Protein AF-A0A958ESQ2-F1 (afdb_monomer_lite)

Radius of gyration: 15.39 Å; chains: 1; bounding box: 36×29×38 Å

pLDDT: mean 81.68, std 14.65, range [49.47, 97.25]

Foldseek 3Di:
DVVVVDDDDDLAPDDDPDPDPPVRSVVCVVVVLVVLVVQQPPPAHAQAEQEAPVSVVCLVSNVVRHPDSLSYQYDYHCVPVVVQCPVVCVQRHSCNSVCVVVVDDPD

Sequence (107 aa):
WLNQGILLVNSALTFSGSSDKKIHMEFWKPFHLSMIQALNNRSESPFYILWGNKAQSWKSAIHASIDLREKIISQGHPTFIHQFMDKNNPTESPFSEIITKTRLQWI

Secondary structure (DSSP, 8-state):
-GGGT-----SSSS---SS-HHHHHHHHHHHHHHHHHHHHTSSSPPPEEEEHHHHHTTHHHHHTT-S-GGGEEEE--TT-GGGS--TT-TT--TTHHHHHHH-----

Structure (mmCIF, N/CA/C/O backbone):
data_AF-A0A958ESQ2-F1
#
_entry.id   AF-A0A958ESQ2-F1
#
loop_
_atom_site.group_PDB
_atom_site.id
_atom_site.type_symbol
_atom_site.label_atom_id
_atom_site.label_alt_id
_atom_site.label_comp_id
_atom_site.label_asym_id
_atom_site.label_entity_id
_atom_site.label_seq_id
_atom_site.pdbx_PDB_ins_code
_atom_site.Cartn_x
_atom_site.Cartn_y
_atom_site.Cartn_z
_atom_site.occupancy
_atom_site.B_iso_or_equiv
_atom_site.auth_seq_id
_atom_site.auth_comp_id
_atom_site.auth_asym_id
_atom_site.auth_atom_id
_atom_site.pdbx_PDB_model_num
ATOM 1 N N . TRP A 1 1 ? 4.666 -11.707 12.341 1.00 76.75 1 TRP A N 1
ATOM 2 C CA . TRP A 1 1 ? 4.012 -10.640 11.552 1.00 76.75 1 TRP A CA 1
ATOM 3 C C . TRP A 1 1 ? 3.013 -11.177 10.539 1.00 76.75 1 TRP A C 1
ATOM 5 O O . TRP A 1 1 ? 1.849 -10.826 10.658 1.00 76.75 1 TRP A O 1
ATOM 15 N N . LEU A 1 2 ? 3.399 -12.062 9.609 1.00 79.62 2 LEU A N 1
ATOM 16 C CA . LEU A 1 2 ? 2.439 -12.673 8.667 1.00 79.62 2 LEU A CA 1
ATOM 17 C C . LEU A 1 2 ? 1.244 -13.326 9.391 1.00 79.62 2 LEU A C 1
ATOM 19 O O . LEU A 1 2 ? 0.099 -13.040 9.066 1.00 79.62 2 LEU A O 1
ATOM 23 N N . ASN A 1 3 ? 1.506 -14.077 10.467 1.00 84.75 3 ASN A N 1
ATOM 24 C CA . ASN A 1 3 ? 0.458 -14.679 11.308 1.00 84.75 3 ASN A CA 1
ATOM 25 C C . ASN A 1 3 ? -0.396 -13.659 12.088 1.00 84.75 3 ASN A C 1
ATOM 27 O O . ASN A 1 3 ? -1.436 -14.019 12.617 1.00 84.75 3 ASN A O 1
ATOM 31 N N . GLN A 1 4 ? 0.040 -12.399 12.168 1.00 83.75 4 GLN A N 1
ATOM 32 C CA . GLN A 1 4 ? -0.705 -11.293 12.782 1.00 83.75 4 GLN A CA 1
ATOM 33 C C . GLN A 1 4 ? -1.470 -10.463 11.730 1.00 83.75 4 GLN A C 1
ATOM 35 O O . GLN A 1 4 ? -1.991 -9.399 12.044 1.00 83.75 4 GLN A O 1
ATOM 40 N N . GLY A 1 5 ? -1.508 -10.908 10.467 1.00 88.62 5 GLY A N 1
ATOM 41 C CA . GLY A 1 5 ? -2.176 -10.190 9.376 1.00 88.62 5 GLY A CA 1
ATOM 42 C C . GLY A 1 5 ? -1.335 -9.090 8.720 1.00 88.62 5 GLY A C 1
ATOM 43 O O . GLY A 1 5 ? -1.864 -8.310 7.933 1.00 88.62 5 GLY A O 1
ATOM 44 N N . ILE A 1 6 ? -0.029 -9.024 9.003 1.00 90.88 6 ILE A N 1
ATOM 45 C CA . ILE A 1 6 ? 0.874 -8.048 8.380 1.00 90.88 6 ILE A CA 1
ATOM 46 C C . ILE A 1 6 ? 1.381 -8.605 7.050 1.00 90.88 6 ILE A C 1
ATOM 48 O O . ILE A 1 6 ? 2.141 -9.574 7.029 1.00 90.88 6 ILE A O 1
ATOM 52 N N . LEU A 1 7 ? 1.014 -7.952 5.948 1.00 91.75 7 LEU A N 1
ATOM 53 C CA . LEU A 1 7 ? 1.547 -8.239 4.618 1.00 91.75 7 LEU A CA 1
ATOM 54 C C . LEU A 1 7 ? 2.804 -7.400 4.358 1.00 91.75 7 LEU A C 1
ATOM 56 O O . LEU A 1 7 ? 2.735 -6.177 4.257 1.00 91.75 7 LEU A O 1
ATOM 60 N N . LEU A 1 8 ? 3.949 -8.064 4.202 1.00 90.56 8 LEU A N 1
ATOM 61 C CA . LEU A 1 8 ? 5.184 -7.434 3.740 1.00 90.56 8 LEU A CA 1
ATOM 62 C C . LEU A 1 8 ? 5.296 -7.606 2.228 1.00 90.56 8 LEU A C 1
ATOM 64 O O . LEU A 1 8 ? 5.384 -8.730 1.737 1.00 90.56 8 LEU A O 1
ATOM 68 N N . VAL A 1 9 ? 5.295 -6.498 1.491 1.00 90.38 9 VAL A N 1
ATOM 69 C CA . VAL A 1 9 ? 5.302 -6.524 0.029 1.00 90.38 9 VAL A CA 1
ATOM 70 C C . VAL A 1 9 ? 6.382 -5.604 -0.530 1.00 90.38 9 VAL A C 1
ATOM 72 O O . VAL A 1 9 ? 6.477 -4.429 -0.181 1.00 90.38 9 VAL A O 1
ATOM 75 N N . ASN A 1 10 ? 7.203 -6.150 -1.423 1.00 86.19 10 ASN A N 1
ATOM 76 C CA . ASN A 1 10 ? 8.180 -5.378 -2.183 1.00 86.19 10 ASN A CA 1
ATOM 77 C C . ASN A 1 10 ? 7.513 -4.750 -3.411 1.00 86.19 10 ASN A C 1
ATOM 79 O O . ASN A 1 10 ? 6.587 -5.327 -3.966 1.00 86.19 10 ASN A O 1
ATOM 83 N N . SER A 1 11 ? 8.030 -3.618 -3.905 1.00 82.94 11 SER A N 1
ATOM 84 C CA . SER A 1 11 ? 7.535 -3.006 -5.158 1.00 82.94 11 SER A CA 1
ATOM 85 C C . SER A 1 11 ? 7.854 -3.816 -6.425 1.00 82.94 11 SER A C 1
ATOM 87 O O . SER A 1 11 ? 7.425 -3.447 -7.511 1.00 82.94 11 SER A O 1
ATOM 89 N N . ALA A 1 12 ? 8.696 -4.841 -6.303 1.00 87.25 12 ALA A N 1
ATOM 90 C CA . ALA A 1 12 ? 8.918 -5.866 -7.309 1.00 87.25 12 ALA A CA 1
ATOM 91 C C . ALA A 1 12 ? 9.044 -7.199 -6.567 1.00 87.25 12 ALA A C 1
ATOM 93 O O . ALA A 1 12 ? 9.781 -7.281 -5.581 1.00 87.25 12 ALA A O 1
ATOM 94 N N . LEU A 1 13 ? 8.308 -8.218 -7.005 1.00 88.69 13 LEU A N 1
ATOM 95 C CA . LEU A 1 13 ? 8.219 -9.497 -6.284 1.00 88.69 13 LEU A CA 1
ATOM 96 C C . LEU A 1 13 ? 9.286 -10.509 -6.699 1.00 88.69 13 LEU A C 1
ATOM 98 O O . LEU A 1 13 ? 9.448 -11.549 -6.071 1.00 88.69 13 LEU A O 1
ATOM 102 N N . THR A 1 14 ? 10.036 -10.190 -7.744 1.00 87.19 14 THR A N 1
ATOM 103 C CA . THR A 1 14 ? 11.163 -10.979 -8.234 1.00 87.19 14 THR A CA 1
ATOM 104 C C . THR A 1 14 ? 12.411 -10.110 -8.296 1.00 87.19 14 THR A C 1
ATOM 106 O O . THR A 1 14 ? 12.338 -8.885 -8.178 1.00 87.19 14 THR A O 1
ATOM 109 N N . PHE A 1 15 ? 13.564 -10.732 -8.501 1.00 82.31 15 PHE A N 1
ATOM 110 C CA . PHE A 1 15 ? 14.808 -10.042 -8.815 1.00 82.31 15 PHE A CA 1
ATOM 111 C C . PHE A 1 15 ? 15.115 -10.220 -10.305 1.00 82.31 15 PHE A C 1
ATOM 113 O O . PHE A 1 15 ? 14.966 -11.321 -10.830 1.00 82.31 15 PHE A O 1
ATOM 120 N N . SER A 1 16 ? 15.544 -9.150 -10.974 1.00 75.06 16 SER A N 1
ATOM 121 C CA . SER A 1 16 ? 16.112 -9.230 -12.320 1.00 75.06 16 SER A CA 1
ATOM 122 C C . SER A 1 16 ? 17.611 -8.984 -12.233 1.00 75.06 16 SER A C 1
ATOM 124 O O . SER A 1 16 ? 18.039 -8.000 -11.632 1.00 75.06 16 SER A O 1
ATOM 126 N N . GLY A 1 17 ? 18.404 -9.859 -12.856 1.00 71.00 17 GLY A N 1
ATOM 127 C CA . GLY A 1 17 ? 19.841 -9.642 -13.037 1.00 71.00 17 GLY A CA 1
ATOM 128 C C . GLY A 1 17 ? 20.171 -8.550 -14.063 1.00 71.00 17 GLY A C 1
ATOM 129 O O . GLY A 1 17 ? 21.345 -8.246 -14.260 1.00 71.00 17 GLY A O 1
ATOM 130 N N . SER A 1 18 ? 19.165 -7.967 -14.729 1.00 65.25 18 SER A N 1
ATOM 131 C CA . SER A 1 18 ? 19.357 -6.843 -15.647 1.00 65.25 18 SER A CA 1
ATOM 132 C C . SER A 1 18 ? 19.759 -5.565 -14.902 1.00 65.25 18 SER A C 1
ATOM 134 O O . SER A 1 18 ? 19.352 -5.310 -13.768 1.00 65.25 18 SER A O 1
ATOM 136 N N . SER A 1 19 ? 20.550 -4.721 -15.564 1.00 66.06 19 SER A N 1
ATOM 137 C CA . SER A 1 19 ? 20.983 -3.420 -15.041 1.00 66.06 19 SER A CA 1
ATOM 138 C C . SER A 1 19 ? 19.828 -2.426 -14.861 1.00 66.06 19 SER A C 1
ATOM 140 O O . SER A 1 19 ? 19.932 -1.508 -14.043 1.00 66.06 19 SER A O 1
ATOM 142 N N . ASP A 1 20 ? 18.712 -2.616 -15.572 1.00 74.31 20 ASP A N 1
ATOM 143 C CA . ASP A 1 20 ? 17.566 -1.716 -15.497 1.00 74.31 20 ASP A CA 1
ATOM 144 C C . ASP A 1 20 ? 16.532 -2.155 -14.452 1.00 74.31 20 ASP A C 1
ATOM 146 O O . ASP A 1 20 ? 15.589 -2.911 -14.705 1.00 74.31 20 ASP A O 1
ATOM 150 N N . LYS A 1 21 ? 16.697 -1.610 -13.246 1.00 70.88 21 LYS A N 1
ATOM 151 C CA . LYS A 1 21 ? 15.769 -1.805 -12.128 1.00 70.88 21 LYS A CA 1
ATOM 152 C C . LYS A 1 21 ? 14.379 -1.212 -12.395 1.00 70.88 21 LYS A C 1
ATOM 154 O O . LYS A 1 21 ? 13.437 -1.630 -11.724 1.00 70.88 21 LYS A O 1
ATOM 159 N N . LYS A 1 22 ? 14.219 -0.235 -13.302 1.00 77.38 22 LYS A N 1
ATOM 160 C CA . LYS A 1 22 ? 12.933 0.455 -13.529 1.00 77.38 22 LYS A CA 1
ATOM 161 C C . LYS A 1 22 ? 11.939 -0.421 -14.272 1.00 77.38 22 LYS A C 1
ATOM 163 O O . LYS A 1 22 ? 10.836 -0.608 -13.765 1.00 77.38 22 LYS A O 1
ATOM 168 N N . ILE A 1 23 ? 12.366 -1.023 -15.380 1.00 78.44 23 ILE A N 1
ATOM 169 C CA . ILE A 1 23 ? 11.541 -1.932 -16.195 1.00 78.44 23 ILE A CA 1
ATOM 170 C C . ILE A 1 23 ? 10.950 -3.043 -15.322 1.00 78.44 23 ILE A C 1
ATOM 172 O O . ILE A 1 23 ? 9.765 -3.364 -15.389 1.00 78.44 23 ILE A O 1
ATOM 176 N N . HIS A 1 24 ? 11.772 -3.583 -14.425 1.00 80.12 24 HIS A N 1
ATOM 177 C CA . HIS A 1 24 ? 11.362 -4.656 -13.530 1.00 80.12 24 HIS A CA 1
ATOM 178 C C . HIS A 1 24 ? 10.284 -4.243 -12.516 1.00 80.12 24 HIS A C 1
ATOM 180 O O . HIS A 1 24 ? 9.397 -5.024 -12.185 1.00 80.12 24 HIS A O 1
ATOM 186 N N . MET A 1 25 ? 10.330 -3.006 -12.019 1.00 82.81 25 MET A N 1
ATOM 187 C CA . MET A 1 25 ? 9.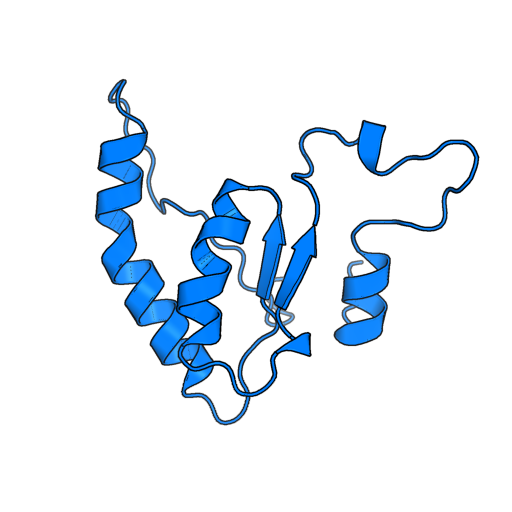293 -2.473 -11.124 1.00 82.81 25 MET A CA 1
ATOM 188 C C . MET A 1 25 ? 8.002 -2.152 -11.876 1.00 82.81 25 MET A C 1
ATOM 190 O O . MET A 1 25 ? 6.912 -2.350 -11.344 1.00 82.81 25 MET A O 1
ATOM 194 N N . GLU A 1 26 ? 8.120 -1.662 -13.109 1.00 87.19 26 GLU A N 1
ATOM 195 C CA . GLU A 1 26 ? 6.969 -1.372 -13.963 1.00 87.19 26 GLU A CA 1
ATOM 196 C C . GLU A 1 26 ? 6.191 -2.640 -14.315 1.00 87.19 26 GLU A C 1
ATOM 198 O O . GLU A 1 26 ? 4.962 -2.613 -14.284 1.00 87.19 26 GLU A O 1
ATOM 203 N N . PHE A 1 27 ? 6.881 -3.764 -14.527 1.00 90.50 27 PHE A N 1
ATOM 204 C CA . PHE A 1 27 ? 6.247 -5.065 -14.750 1.00 90.50 27 PHE A CA 1
ATOM 205 C C . PHE A 1 27 ? 5.278 -5.458 -13.620 1.00 90.50 27 PHE A C 1
ATOM 207 O O . PHE A 1 27 ? 4.168 -5.917 -13.880 1.00 90.50 27 PHE A O 1
ATOM 214 N N . TRP A 1 28 ? 5.657 -5.227 -12.359 1.00 91.88 28 TRP A N 1
ATOM 215 C CA . TRP A 1 28 ? 4.818 -5.548 -11.195 1.00 91.88 28 TRP A CA 1
ATOM 216 C C . TRP A 1 28 ? 3.746 -4.494 -10.896 1.00 91.88 28 TRP A C 1
ATOM 218 O O . TRP A 1 28 ? 2.864 -4.721 -10.061 1.00 91.88 28 TRP A O 1
ATOM 228 N N . LYS A 1 29 ? 3.770 -3.343 -11.577 1.00 93.06 29 LYS A N 1
ATOM 229 C CA . LYS A 1 29 ? 2.859 -2.233 -11.285 1.00 93.06 29 LYS A CA 1
ATOM 230 C C . LYS A 1 29 ? 1.373 -2.610 -11.426 1.00 93.06 29 LYS A C 1
ATOM 232 O O . LYS A 1 29 ? 0.623 -2.303 -10.496 1.00 93.06 29 LYS A O 1
ATOM 237 N N . PRO A 1 30 ? 0.917 -3.296 -12.496 1.00 95.25 30 PRO A N 1
ATOM 238 C CA . PRO A 1 30 ? -0.488 -3.691 -12.632 1.00 95.25 30 PRO A CA 1
ATOM 239 C C . PRO A 1 30 ? -0.952 -4.652 -11.530 1.00 95.25 30 PRO A C 1
ATOM 241 O O . PRO A 1 30 ? -2.077 -4.538 -11.038 1.00 95.25 30 PRO A O 1
ATOM 244 N N . PHE A 1 31 ? -0.067 -5.557 -11.097 1.00 95.81 31 PHE A N 1
ATOM 245 C CA . PHE A 1 31 ? -0.341 -6.461 -9.982 1.00 95.81 31 PHE A CA 1
ATOM 246 C C . PHE A 1 31 ? -0.582 -5.676 -8.689 1.00 95.81 31 PHE A C 1
ATOM 248 O O . PHE A 1 31 ? -1.600 -5.874 -8.030 1.00 95.81 31 PHE A O 1
ATOM 255 N N . HIS A 1 32 ? 0.305 -4.736 -8.350 1.00 95.44 32 HIS A N 1
ATOM 256 C CA . HIS A 1 32 ? 0.151 -3.925 -7.142 1.00 95.44 32 HIS A CA 1
ATOM 257 C C . HIS A 1 32 ? -1.100 -3.042 -7.171 1.00 95.44 32 HIS A C 1
ATOM 259 O O . HIS A 1 32 ? -1.767 -2.927 -6.147 1.00 95.44 32 HIS A O 1
ATOM 265 N N . LEU A 1 33 ? -1.456 -2.462 -8.324 1.00 95.94 33 LEU A N 1
ATOM 266 C CA . LEU A 1 33 ? -2.707 -1.705 -8.468 1.00 95.94 33 LEU A CA 1
ATOM 267 C C . LEU A 1 33 ? -3.930 -2.585 -8.183 1.00 95.94 33 LEU A C 1
ATOM 269 O O . LEU A 1 33 ? -4.794 -2.199 -7.398 1.00 95.94 33 LEU A O 1
ATOM 273 N N . SER A 1 34 ? -3.959 -3.789 -8.756 1.00 96.75 34 SER A N 1
ATOM 274 C CA . SER A 1 34 ? -5.046 -4.752 -8.542 1.00 96.75 34 SER A CA 1
ATOM 275 C C . SER A 1 34 ? -5.110 -5.219 -7.085 1.00 96.75 34 SER A C 1
ATOM 277 O O . SER A 1 34 ? -6.188 -5.309 -6.504 1.00 96.75 34 SER A O 1
ATOM 279 N N . MET A 1 35 ? -3.951 -5.458 -6.464 1.00 96.69 35 MET A N 1
ATOM 280 C CA . MET A 1 35 ? -3.839 -5.819 -5.051 1.00 96.69 35 MET A CA 1
ATOM 281 C C . MET A 1 35 ? -4.370 -4.704 -4.140 1.00 96.69 35 MET A C 1
ATOM 283 O O . MET A 1 35 ? -5.166 -4.989 -3.252 1.00 96.69 35 MET A O 1
ATOM 287 N N . ILE A 1 36 ? -3.976 -3.446 -4.366 1.00 96.94 36 ILE A N 1
ATOM 288 C CA . ILE A 1 36 ? -4.464 -2.287 -3.597 1.00 96.94 36 ILE A CA 1
ATOM 289 C C . ILE A 1 36 ? -5.981 -2.155 -3.743 1.00 96.94 36 ILE A C 1
ATOM 291 O O . ILE A 1 36 ? -6.682 -1.997 -2.746 1.00 96.94 36 ILE A O 1
ATOM 295 N N . GLN A 1 37 ? -6.503 -2.272 -4.966 1.00 96.94 37 GLN A N 1
ATOM 296 C CA . GLN A 1 37 ? -7.941 -2.213 -5.210 1.00 96.94 37 GLN A CA 1
ATOM 297 C C . GLN A 1 37 ? -8.683 -3.332 -4.466 1.00 96.94 37 GLN A C 1
ATOM 299 O O . GLN A 1 37 ? -9.667 -3.062 -3.781 1.00 96.94 37 GLN A O 1
ATOM 304 N N . ALA A 1 38 ? -8.194 -4.571 -4.546 1.00 96.94 38 ALA A N 1
ATOM 305 C CA . ALA A 1 38 ? -8.793 -5.707 -3.852 1.00 96.94 38 ALA A CA 1
ATOM 306 C C . ALA A 1 38 ? -8.746 -5.550 -2.323 1.00 96.94 38 ALA A C 1
ATOM 308 O O . ALA A 1 38 ? -9.719 -5.873 -1.646 1.00 96.94 38 ALA A O 1
ATOM 309 N N . LEU A 1 39 ? -7.640 -5.032 -1.777 1.00 96.94 39 LEU A N 1
ATOM 310 C CA . LEU A 1 39 ? -7.493 -4.765 -0.346 1.00 96.94 39 LEU A CA 1
ATOM 311 C C . LEU A 1 39 ? -8.430 -3.653 0.134 1.00 96.94 39 LEU A C 1
ATOM 313 O O . LEU A 1 39 ? -9.015 -3.785 1.206 1.00 96.94 39 LEU A O 1
ATOM 317 N N . ASN A 1 40 ? -8.597 -2.595 -0.658 1.00 97.12 40 ASN A N 1
ATOM 318 C CA . ASN A 1 40 ? -9.475 -1.479 -0.319 1.00 97.12 40 ASN A CA 1
ATOM 319 C C . ASN A 1 40 ? -10.967 -1.832 -0.439 1.00 97.12 40 ASN A C 1
ATOM 321 O O . ASN A 1 40 ? -11.777 -1.300 0.307 1.00 97.12 40 ASN A O 1
ATOM 325 N N . ASN A 1 41 ? -11.328 -2.765 -1.326 1.00 95.94 41 ASN A N 1
ATOM 326 C CA . ASN A 1 41 ? -12.710 -3.233 -1.505 1.00 95.94 41 ASN A CA 1
ATOM 327 C C . ASN A 1 41 ? -13.203 -4.180 -0.396 1.00 95.94 41 ASN A C 1
ATOM 329 O O . ASN A 1 41 ? -14.339 -4.657 -0.446 1.00 95.94 41 ASN A O 1
ATOM 333 N N . ARG A 1 42 ? -12.356 -4.517 0.579 1.00 95.38 42 ARG A N 1
ATOM 334 C CA . ARG A 1 42 ? -12.765 -5.302 1.750 1.00 95.38 42 ARG A CA 1
ATOM 335 C C . ARG A 1 42 ? -13.733 -4.483 2.609 1.00 95.38 42 ARG A C 1
ATOM 337 O O . ARG A 1 42 ? -13.792 -3.266 2.496 1.00 95.38 42 ARG A O 1
ATOM 344 N N . SER A 1 43 ? -14.445 -5.153 3.519 1.00 93.75 43 SER A N 1
ATOM 345 C CA . SER A 1 43 ? -15.310 -4.479 4.503 1.00 93.75 43 SER A CA 1
ATOM 346 C C . SER A 1 43 ? -14.568 -3.409 5.307 1.00 93.75 43 SER A C 1
ATOM 348 O O . SER A 1 43 ? -15.166 -2.429 5.730 1.00 93.75 43 SER A O 1
ATOM 350 N N . GLU A 1 44 ? -13.265 -3.613 5.505 1.00 94.69 44 GLU A N 1
ATOM 351 C CA . GLU A 1 44 ? -12.354 -2.645 6.086 1.00 94.69 44 GLU A CA 1
ATOM 352 C C . GLU A 1 44 ? -11.028 -2.667 5.310 1.00 94.69 44 GLU A C 1
ATOM 354 O O . GLU A 1 44 ? -10.421 -3.734 5.139 1.00 94.69 44 GLU A O 1
ATOM 359 N N . SER A 1 45 ? -10.573 -1.500 4.842 1.00 96.38 45 SER A N 1
ATOM 360 C CA . SER A 1 45 ? -9.266 -1.390 4.181 1.00 96.38 45 SER A CA 1
ATOM 361 C C . SER A 1 45 ? -8.133 -1.543 5.206 1.00 96.38 45 SER A C 1
ATOM 363 O O . SER A 1 45 ? -8.279 -1.104 6.354 1.00 96.38 45 SER A O 1
ATOM 365 N N . PRO A 1 46 ? -6.978 -2.119 4.829 1.00 95.19 46 PRO A N 1
ATOM 366 C CA . PRO A 1 46 ? -5.850 -2.244 5.743 1.00 95.19 46 PRO A CA 1
ATOM 367 C C . PRO A 1 46 ? -5.160 -0.896 5.990 1.00 95.19 46 PRO A C 1
ATOM 369 O O . PRO A 1 46 ? -5.306 0.061 5.228 1.00 95.19 46 PRO A O 1
ATOM 372 N N . PHE A 1 47 ? -4.327 -0.852 7.028 1.00 94.12 47 PHE A N 1
ATOM 373 C CA . PHE A 1 47 ? -3.326 0.202 7.170 1.00 94.12 47 PHE A CA 1
ATOM 374 C C . PHE A 1 47 ? -2.214 0.017 6.133 1.00 94.12 47 PHE A C 1
ATOM 376 O O . PHE A 1 47 ? -1.675 -1.079 5.973 1.00 94.12 47 PHE A O 1
ATOM 383 N N . TYR A 1 48 ? -1.841 1.103 5.459 1.00 94.31 48 TYR A N 1
ATOM 384 C CA . TYR A 1 48 ? -0.727 1.146 4.518 1.00 94.31 48 TYR A CA 1
ATOM 385 C C . TYR A 1 48 ? 0.444 1.889 5.147 1.00 94.31 48 TYR A C 1
ATOM 387 O O . TYR A 1 48 ? 0.353 3.084 5.423 1.00 94.31 48 TYR A O 1
ATOM 395 N N . ILE A 1 49 ? 1.560 1.187 5.333 1.00 91.50 49 ILE A N 1
ATOM 396 C CA . ILE A 1 49 ? 2.799 1.754 5.869 1.00 91.50 49 ILE A CA 1
ATOM 397 C C . ILE A 1 49 ? 3.762 1.978 4.699 1.00 91.50 49 ILE A C 1
ATOM 399 O O . ILE A 1 49 ? 4.235 1.026 4.077 1.00 91.50 49 ILE A O 1
ATOM 403 N N . LEU A 1 50 ? 4.027 3.241 4.368 1.00 90.69 50 LEU A N 1
ATOM 404 C CA . LEU A 1 50 ? 4.814 3.649 3.205 1.00 90.69 50 LEU A CA 1
ATOM 405 C C . LEU A 1 50 ? 6.193 4.162 3.636 1.00 90.69 50 LEU A C 1
ATOM 407 O O . LEU A 1 50 ? 6.362 5.339 3.960 1.00 90.69 50 LEU A O 1
ATOM 411 N N . TRP A 1 51 ? 7.193 3.280 3.599 1.00 85.75 51 TRP A N 1
ATOM 412 C CA . TRP A 1 51 ? 8.580 3.610 3.935 1.00 85.75 51 TRP A CA 1
ATOM 413 C C . TRP A 1 51 ? 9.371 4.156 2.737 1.00 85.75 51 TRP A C 1
ATOM 415 O O . TRP A 1 51 ? 9.715 3.433 1.799 1.00 85.75 51 TRP A O 1
ATOM 425 N N . GLY A 1 52 ? 9.706 5.445 2.792 1.00 83.44 52 GLY A N 1
ATOM 426 C CA . GLY A 1 52 ? 10.513 6.149 1.796 1.00 83.44 52 GLY A CA 1
ATOM 427 C C . GLY A 1 52 ? 9.768 6.563 0.524 1.00 83.44 52 GLY A C 1
ATOM 428 O O . GLY A 1 52 ? 8.673 6.090 0.223 1.00 83.44 52 GLY A O 1
ATOM 429 N N . ASN A 1 53 ? 10.406 7.426 -0.272 1.00 83.75 53 ASN A N 1
ATOM 430 C CA . ASN A 1 53 ? 9.803 8.066 -1.454 1.00 83.75 53 ASN A CA 1
ATOM 431 C C . ASN A 1 53 ? 9.202 7.070 -2.453 1.00 83.75 53 ASN A C 1
ATOM 433 O O . ASN A 1 53 ? 8.153 7.316 -3.044 1.00 83.75 53 ASN A O 1
ATOM 437 N N . LYS A 1 54 ? 9.850 5.915 -2.627 1.00 85.31 54 LYS A N 1
ATOM 438 C CA . LYS A 1 54 ? 9.383 4.886 -3.555 1.00 85.31 54 LYS A CA 1
ATOM 439 C C . LYS A 1 54 ? 8.049 4.280 -3.108 1.00 85.31 54 LYS A C 1
ATOM 441 O O . LYS A 1 54 ? 7.150 4.144 -3.931 1.00 85.31 54 LYS A O 1
ATOM 446 N N . ALA A 1 55 ? 7.895 3.966 -1.822 1.00 88.62 55 ALA A N 1
ATOM 447 C CA . ALA A 1 55 ? 6.625 3.483 -1.284 1.00 88.62 55 ALA A CA 1
ATOM 448 C C . ALA A 1 55 ? 5.575 4.601 -1.287 1.00 88.62 55 ALA A C 1
ATOM 450 O O . ALA A 1 55 ? 4.442 4.387 -1.705 1.00 88.62 55 ALA A O 1
ATOM 451 N N . GLN A 1 56 ? 5.975 5.820 -0.919 1.00 90.56 56 GLN A N 1
ATOM 452 C CA . GLN A 1 56 ? 5.085 6.981 -0.900 1.00 90.56 56 GLN A CA 1
ATOM 453 C C . GLN A 1 56 ? 4.530 7.342 -2.288 1.00 90.56 56 GLN A C 1
ATOM 455 O O . GLN A 1 56 ? 3.432 7.887 -2.369 1.00 90.56 56 GLN A O 1
ATOM 460 N N . SER A 1 57 ? 5.203 6.965 -3.383 1.00 91.75 57 SER A N 1
ATOM 461 C CA . SER A 1 57 ? 4.666 7.146 -4.742 1.00 91.75 57 SER A CA 1
ATOM 462 C C . SER A 1 57 ? 3.351 6.386 -4.999 1.00 91.75 57 SER A C 1
ATOM 464 O O . SER A 1 57 ? 2.574 6.777 -5.868 1.00 91.75 57 SER A O 1
ATOM 466 N N . TRP A 1 58 ? 3.047 5.353 -4.203 1.00 93.50 58 TRP A N 1
ATOM 467 C CA . TRP A 1 58 ? 1.790 4.595 -4.267 1.00 93.50 58 TRP A CA 1
ATOM 468 C C . TRP A 1 58 ? 0.621 5.261 -3.539 1.00 93.50 58 TRP A C 1
ATOM 470 O O . TRP A 1 58 ? -0.520 4.823 -3.689 1.00 93.50 58 TRP A O 1
ATOM 480 N N . LYS A 1 59 ? 0.872 6.336 -2.782 1.00 94.44 59 LYS A N 1
ATOM 481 C CA . LYS A 1 59 ? -0.137 7.032 -1.975 1.00 94.44 59 LYS A CA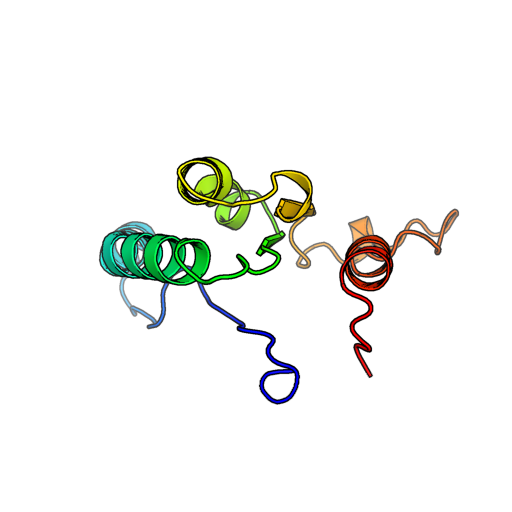 1
ATOM 482 C C . LYS A 1 59 ? -1.361 7.444 -2.797 1.00 94.44 59 LYS A C 1
ATOM 484 O O . LYS A 1 59 ? -2.482 7.232 -2.349 1.00 94.44 59 LYS A O 1
ATOM 489 N N . SER A 1 60 ? -1.169 7.955 -4.014 1.00 94.50 60 SER A N 1
ATOM 490 C CA . SER A 1 60 ? -2.281 8.348 -4.893 1.00 94.50 60 SER A CA 1
ATOM 491 C C . SER A 1 60 ? -3.157 7.165 -5.313 1.00 94.50 60 SER A C 1
ATOM 493 O O . SER A 1 60 ? -4.376 7.295 -5.3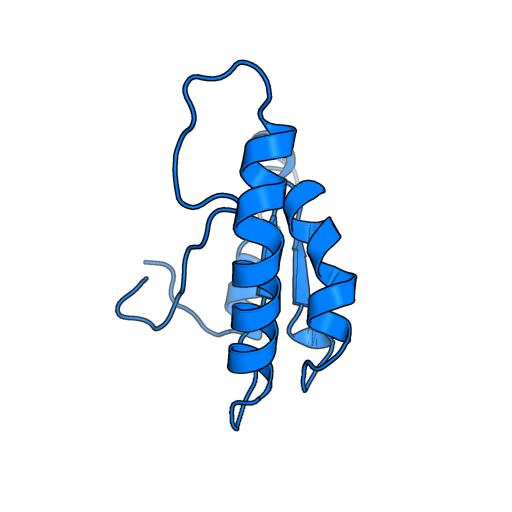45 1.00 94.50 60 SER A O 1
ATOM 495 N N . ALA A 1 61 ? -2.557 6.001 -5.586 1.00 95.38 61 ALA A N 1
ATOM 496 C CA . ALA A 1 61 ? -3.302 4.795 -5.948 1.00 95.38 61 ALA A CA 1
ATOM 497 C C . ALA A 1 61 ? -4.126 4.269 -4.766 1.00 95.38 61 ALA A C 1
ATOM 499 O O . ALA A 1 61 ? -5.286 3.911 -4.931 1.00 95.38 61 ALA A O 1
ATOM 500 N N . ILE A 1 62 ? -3.554 4.287 -3.560 1.00 96.81 62 ILE A N 1
ATOM 501 C CA . ILE A 1 62 ? -4.257 3.887 -2.334 1.00 96.81 62 ILE A CA 1
ATOM 502 C C . ILE A 1 62 ? -5.398 4.868 -2.035 1.00 96.81 62 ILE A C 1
ATOM 504 O O . ILE A 1 62 ? -6.518 4.457 -1.732 1.00 96.81 62 ILE A O 1
ATOM 508 N N . HIS A 1 63 ? -5.146 6.171 -2.189 1.00 96.19 63 HIS A N 1
ATOM 509 C CA . HIS A 1 63 ? -6.158 7.204 -1.997 1.00 96.19 63 HIS A CA 1
ATOM 510 C C . HIS A 1 63 ? -7.341 7.111 -2.969 1.00 96.19 63 HIS A C 1
ATOM 512 O O . HIS A 1 63 ? -8.391 7.691 -2.688 1.00 96.19 63 HIS A O 1
ATOM 518 N N . ALA A 1 64 ? -7.219 6.406 -4.088 1.00 95.00 64 ALA A N 1
ATOM 519 C CA . ALA A 1 64 ? -8.324 6.289 -5.028 1.00 95.00 64 ALA A CA 1
ATOM 520 C C . ALA A 1 64 ? -9.544 5.573 -4.419 1.00 95.00 64 ALA A C 1
ATOM 522 O O . ALA A 1 64 ? -10.668 5.896 -4.790 1.00 95.00 64 ALA A O 1
ATOM 523 N N . SER A 1 65 ? -9.337 4.638 -3.483 1.00 94.44 65 SER A N 1
ATOM 524 C CA . SER A 1 65 ? -10.421 3.777 -2.983 1.00 94.44 65 SER A CA 1
ATOM 525 C C . SER A 1 65 ? -10.372 3.409 -1.498 1.00 94.44 65 SER A C 1
ATOM 527 O O . SER A 1 65 ? -11.248 2.680 -1.050 1.00 94.44 65 SER A O 1
ATOM 529 N N . ILE A 1 66 ? -9.379 3.872 -0.727 1.00 97.25 66 ILE A N 1
ATOM 53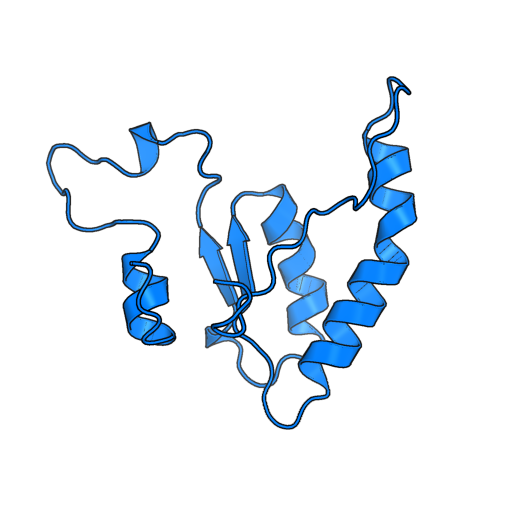0 C CA . ILE A 1 66 ? -9.308 3.560 0.711 1.00 97.25 66 ILE A CA 1
ATOM 531 C C . ILE A 1 66 ? -10.493 4.160 1.481 1.00 97.25 66 ILE A C 1
ATOM 533 O O . ILE A 1 66 ? -10.890 5.298 1.215 1.00 97.25 66 ILE A O 1
ATOM 537 N N . ASP A 1 67 ? -10.997 3.410 2.460 1.00 96.00 67 ASP A N 1
ATOM 538 C CA . ASP A 1 67 ? -12.103 3.810 3.339 1.00 96.00 67 ASP A CA 1
ATOM 539 C C . ASP A 1 67 ? -11.785 5.054 4.191 1.00 96.00 67 ASP A C 1
ATOM 541 O O . ASP A 1 67 ? -12.594 5.976 4.281 1.00 96.00 67 ASP A O 1
ATOM 545 N N . LEU A 1 68 ? -10.591 5.103 4.782 1.00 94.81 68 LEU A N 1
ATOM 546 C CA . LEU A 1 68 ? -10.138 6.123 5.721 1.00 94.81 68 LEU A CA 1
ATOM 547 C C . LEU A 1 68 ? -8.727 6.586 5.358 1.00 94.81 68 LEU A C 1
ATOM 549 O O . LEU A 1 68 ? -7.803 5.796 5.154 1.00 94.81 68 LEU A O 1
ATOM 553 N N . ARG A 1 69 ? -8.541 7.903 5.274 1.00 92.38 69 ARG A N 1
ATOM 554 C CA . ARG A 1 69 ? -7.279 8.525 4.836 1.00 92.38 69 ARG A CA 1
ATOM 555 C C . ARG A 1 69 ? -6.165 8.335 5.864 1.00 92.38 69 ARG A C 1
ATOM 557 O O . ARG A 1 69 ? -4.994 8.239 5.502 1.00 92.38 69 ARG A O 1
ATOM 564 N N . GLU A 1 70 ? -6.545 8.241 7.128 1.00 91.06 70 GLU A N 1
ATOM 565 C CA . GLU A 1 70 ? -5.692 8.163 8.314 1.00 91.06 70 GLU A CA 1
ATOM 566 C C . GLU A 1 70 ? -4.956 6.820 8.411 1.00 91.06 70 GLU A C 1
ATOM 568 O O . GLU A 1 70 ? -3.966 6.706 9.143 1.00 91.06 70 GLU A O 1
ATOM 573 N N . LYS A 1 71 ? -5.425 5.822 7.646 1.00 93.00 71 LYS A N 1
ATOM 574 C CA . LYS A 1 71 ? -4.813 4.499 7.499 1.00 93.00 71 LYS A CA 1
ATOM 575 C C . LYS A 1 71 ? -3.559 4.500 6.625 1.00 93.00 71 LYS A C 1
ATOM 577 O O . LYS A 1 71 ? -2.861 3.490 6.582 1.00 93.00 71 LYS A O 1
ATOM 582 N N . ILE A 1 72 ? -3.246 5.606 5.948 1.00 93.00 72 ILE A N 1
ATOM 583 C CA . ILE A 1 72 ? -1.987 5.767 5.216 1.00 93.00 72 ILE A CA 1
ATOM 584 C C . ILE A 1 72 ? -0.965 6.440 6.131 1.00 93.00 72 ILE A C 1
ATOM 586 O O . ILE A 1 72 ? -1.087 7.620 6.457 1.00 93.00 72 ILE A O 1
ATOM 590 N N . ILE A 1 73 ? 0.064 5.690 6.507 1.00 89.06 73 ILE A N 1
ATOM 591 C CA . ILE A 1 73 ? 1.156 6.142 7.366 1.00 89.06 73 ILE A CA 1
ATOM 592 C C . ILE A 1 73 ? 2.411 6.236 6.498 1.00 89.06 73 ILE A C 1
ATOM 594 O O . ILE A 1 73 ? 2.907 5.227 5.999 1.00 89.06 73 ILE A O 1
ATOM 598 N N . SER A 1 74 ? 2.918 7.449 6.292 1.00 85.12 74 SER A N 1
ATOM 599 C CA . SER A 1 74 ? 4.137 7.694 5.515 1.00 85.12 74 SER A CA 1
ATOM 600 C C . SER A 1 74 ? 5.303 7.966 6.449 1.00 85.12 74 SER A C 1
ATOM 602 O O . SER A 1 74 ? 5.206 8.834 7.305 1.00 85.12 74 SER A O 1
ATOM 604 N N . GLN A 1 75 ? 6.416 7.272 6.241 1.00 75.44 75 GLN A N 1
ATOM 605 C CA . GLN A 1 75 ? 7.634 7.451 7.030 1.00 75.44 75 GLN A CA 1
ATOM 606 C C . GLN A 1 75 ? 8.868 7.474 6.116 1.00 75.44 75 GLN A C 1
ATOM 608 O O . GLN A 1 75 ? 8.804 7.061 4.951 1.00 75.44 75 GLN A O 1
ATOM 613 N N . GLY A 1 76 ? 10.004 7.965 6.622 1.00 68.69 76 GLY A N 1
ATOM 614 C CA . GLY A 1 76 ? 11.296 7.872 5.929 1.00 68.69 76 GLY A CA 1
ATOM 615 C C . GLY A 1 76 ? 11.696 6.414 5.646 1.00 68.69 76 GLY A C 1
ATOM 616 O O . GLY A 1 76 ? 11.171 5.486 6.262 1.00 68.69 76 GLY A O 1
ATOM 617 N N . HIS A 1 77 ? 12.615 6.173 4.702 1.00 63.31 77 HIS A N 1
ATOM 618 C CA . HIS A 1 77 ? 13.081 4.804 4.447 1.00 63.31 77 HIS A CA 1
ATOM 619 C C . HIS A 1 77 ? 14.004 4.331 5.588 1.00 63.31 77 HIS A C 1
ATOM 621 O O . HIS A 1 77 ? 14.951 5.052 5.912 1.00 63.31 77 HIS A O 1
ATOM 627 N N . PRO A 1 78 ? 13.842 3.108 6.129 1.00 63.06 78 PRO A N 1
ATOM 628 C CA . PRO A 1 78 ? 14.644 2.587 7.243 1.00 63.06 78 PRO A CA 1
ATOM 629 C C . PRO A 1 78 ? 16.149 2.411 6.957 1.00 63.06 78 PRO A C 1
ATOM 631 O O . PRO A 1 78 ? 16.888 2.005 7.845 1.00 63.06 78 PRO A O 1
ATOM 634 N N . THR A 1 79 ? 16.650 2.742 5.757 1.00 56.81 79 THR A N 1
ATOM 635 C CA . THR A 1 79 ? 18.098 2.674 5.450 1.00 56.81 79 THR A CA 1
ATOM 636 C C . THR A 1 79 ? 18.895 3.716 6.231 1.00 56.81 79 THR A C 1
ATOM 638 O O . THR A 1 79 ? 20.093 3.551 6.430 1.00 56.81 79 THR A O 1
ATOM 641 N N . PHE A 1 80 ? 18.236 4.772 6.711 1.00 52.88 80 PHE A N 1
ATOM 642 C CA . PHE A 1 80 ? 18.835 5.754 7.602 1.00 52.88 80 PHE A CA 1
ATOM 643 C C . PHE A 1 80 ? 18.355 5.517 9.031 1.00 52.88 80 PHE A C 1
ATOM 645 O O . PHE A 1 80 ? 17.616 6.324 9.577 1.00 52.88 80 PHE A O 1
ATOM 652 N N . ILE A 1 81 ? 18.801 4.430 9.669 1.00 52.88 81 ILE A N 1
ATOM 653 C CA . ILE A 1 81 ? 18.603 4.216 11.120 1.00 52.88 81 ILE A CA 1
ATOM 654 C C . ILE A 1 81 ? 19.020 5.465 11.925 1.00 52.88 81 ILE A C 1
ATOM 656 O O . ILE A 1 81 ? 18.385 5.805 12.917 1.00 52.88 81 ILE A O 1
ATOM 660 N N . HIS A 1 82 ? 20.017 6.218 11.444 1.00 50.78 82 HIS A N 1
ATOM 661 C CA . HIS A 1 82 ? 20.453 7.488 12.033 1.00 50.78 82 HIS A CA 1
ATOM 662 C C . HIS A 1 82 ? 19.414 8.628 11.989 1.00 50.78 82 HIS A C 1
ATOM 664 O O . HIS A 1 82 ? 19.542 9.556 12.775 1.00 50.78 82 HIS A O 1
ATOM 670 N N . GLN A 1 83 ? 18.402 8.582 11.113 1.00 49.50 83 GLN A N 1
ATOM 671 C CA . GLN A 1 83 ? 17.295 9.559 11.085 1.00 49.50 83 GLN A CA 1
ATOM 672 C C . GLN A 1 83 ? 16.168 9.210 12.069 1.00 49.50 83 GLN A C 1
ATOM 674 O O . GLN A 1 83 ? 15.366 10.074 12.396 1.00 49.50 83 GLN A O 1
ATOM 679 N N . PHE A 1 84 ? 16.117 7.964 12.549 1.00 52.56 84 PHE A N 1
ATOM 680 C CA . PHE A 1 84 ? 15.110 7.474 13.503 1.00 52.56 84 PHE A CA 1
ATOM 681 C C . PHE A 1 84 ? 15.628 7.411 14.943 1.00 52.56 84 PHE A C 1
ATOM 683 O O . PHE A 1 84 ? 14.934 6.942 15.838 1.00 52.56 84 PHE A O 1
ATOM 690 N N . MET A 1 85 ? 16.868 7.850 15.158 1.00 51.53 85 MET A N 1
ATOM 691 C CA . MET A 1 85 ? 17.493 7.958 16.468 1.00 51.53 85 MET A CA 1
ATOM 692 C C . MET A 1 85 ? 17.957 9.397 16.663 1.00 51.53 85 MET A C 1
ATOM 694 O O . MET A 1 85 ? 19.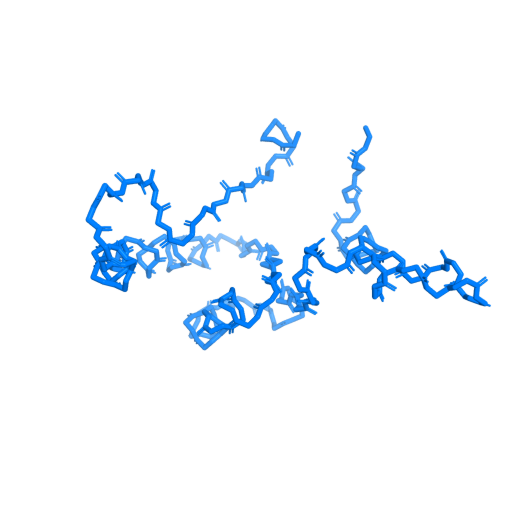150 9.690 16.560 1.00 51.53 85 MET A O 1
ATOM 698 N N . ASP A 1 86 ? 17.021 10.310 16.934 1.00 52.25 86 ASP A N 1
ATOM 699 C CA . ASP A 1 86 ? 17.407 11.550 17.599 1.00 52.25 86 ASP A CA 1
ATOM 700 C C . ASP A 1 86 ? 17.941 11.166 18.984 1.00 52.25 86 ASP A C 1
ATOM 702 O O . ASP A 1 86 ? 17.201 10.702 19.853 1.00 52.25 86 ASP A O 1
ATOM 706 N N . LYS A 1 87 ? 19.253 11.330 19.188 1.00 50.66 87 LYS A N 1
ATOM 707 C CA . LYS A 1 87 ? 19.898 11.059 20.481 1.00 50.66 87 LYS A CA 1
ATOM 708 C C . LYS A 1 87 ? 19.300 11.902 21.611 1.00 50.66 87 LYS A C 1
ATOM 710 O O . LYS A 1 87 ? 19.414 11.502 22.766 1.00 50.66 87 LYS A O 1
ATOM 715 N N . ASN A 1 88 ? 18.675 13.033 21.282 1.00 54.66 88 ASN A N 1
ATOM 716 C CA . ASN A 1 88 ? 18.046 13.944 22.232 1.00 54.66 88 ASN A CA 1
ATOM 717 C C . ASN A 1 88 ? 16.539 13.690 22.396 1.00 54.66 88 ASN A C 1
ATOM 719 O O . ASN A 1 88 ? 15.945 14.228 23.328 1.00 54.66 88 ASN A O 1
ATOM 723 N N . ASN A 1 89 ? 15.923 12.870 21.536 1.00 52.97 89 ASN A N 1
ATOM 724 C CA . ASN A 1 89 ? 14.513 12.509 21.639 1.00 52.97 89 ASN A CA 1
ATOM 725 C C . ASN A 1 89 ? 14.249 11.063 21.162 1.00 52.97 89 ASN A C 1
ATOM 727 O O . ASN A 1 89 ? 13.714 10.835 20.076 1.00 52.97 89 ASN A O 1
ATOM 731 N N . PRO A 1 90 ? 14.600 10.052 21.978 1.00 51.66 90 PRO A N 1
ATOM 732 C CA . PRO A 1 90 ? 14.529 8.634 21.606 1.00 51.66 90 PRO A CA 1
ATOM 733 C C . PRO A 1 90 ? 13.096 8.074 21.466 1.00 51.66 90 PRO A C 1
ATOM 735 O O . PRO A 1 90 ? 12.925 6.866 21.313 1.00 51.66 90 PRO A O 1
ATOM 738 N N . THR A 1 91 ? 12.058 8.913 21.554 1.00 49.47 91 THR A N 1
ATOM 739 C CA . THR A 1 91 ? 10.648 8.485 21.615 1.00 49.47 91 THR A CA 1
ATOM 740 C C . THR A 1 91 ? 9.970 8.337 20.248 1.00 49.47 91 THR A C 1
ATOM 742 O O . THR A 1 91 ? 8.992 7.591 20.124 1.00 49.47 91 THR A O 1
ATOM 745 N N . GLU A 1 92 ? 10.504 8.950 19.190 1.00 57.66 92 GLU A N 1
ATOM 746 C CA . GLU A 1 92 ? 9.920 8.879 17.844 1.00 57.66 92 GLU A CA 1
ATOM 747 C C . GLU A 1 92 ? 10.483 7.706 17.035 1.00 57.66 92 GLU A C 1
ATOM 749 O O . GLU A 1 92 ? 11.083 7.849 15.971 1.00 57.66 92 GLU A O 1
ATOM 754 N N . SER A 1 93 ? 10.260 6.492 17.542 1.00 65.19 93 SER A N 1
ATOM 755 C CA . SER A 1 93 ? 10.388 5.302 16.704 1.00 65.19 93 SER A CA 1
ATOM 756 C C . SER A 1 93 ? 9.404 5.411 15.528 1.00 65.19 93 SER A C 1
ATOM 758 O O . SER A 1 93 ? 8.231 5.734 15.748 1.00 65.19 93 SER A O 1
ATOM 760 N N . PRO A 1 94 ? 9.799 5.059 14.288 1.00 61.56 94 PRO A N 1
ATOM 761 C CA . PRO A 1 94 ? 8.884 5.036 13.142 1.00 61.56 94 PRO A CA 1
ATOM 762 C C . PRO A 1 94 ? 7.731 4.042 13.344 1.00 61.56 94 PRO A C 1
ATOM 764 O O . PRO A 1 94 ? 6.740 4.072 12.613 1.00 61.56 94 PRO A O 1
ATOM 767 N N . PHE A 1 95 ? 7.851 3.167 14.347 1.00 72.00 95 PHE A N 1
ATOM 768 C CA . PHE A 1 95 ? 6.825 2.229 14.764 1.00 72.00 95 PHE A CA 1
ATOM 769 C C . PHE A 1 95 ? 5.859 2.799 15.808 1.00 72.00 95 PHE A C 1
ATOM 771 O O . PHE A 1 95 ? 4.774 2.247 15.936 1.00 72.00 95 PHE A O 1
ATOM 778 N N . SER A 1 96 ? 6.173 3.890 16.519 1.00 75.38 96 SER A N 1
ATOM 779 C CA . SER A 1 96 ? 5.311 4.446 17.580 1.00 75.38 96 SER A CA 1
ATOM 780 C C . SER A 1 96 ? 3.933 4.856 17.053 1.00 75.38 96 SER A C 1
ATOM 782 O O . SER A 1 96 ? 2.908 4.482 17.628 1.00 75.38 96 SER A O 1
ATOM 784 N N . GLU A 1 97 ? 3.884 5.560 15.918 1.00 78.56 97 GLU A N 1
ATOM 785 C CA . GLU A 1 97 ? 2.615 5.911 15.265 1.00 78.56 97 GLU A CA 1
ATOM 786 C C . GLU A 1 97 ? 1.866 4.653 14.804 1.00 78.56 97 GLU A C 1
ATOM 788 O O . GLU A 1 97 ? 0.654 4.535 14.997 1.00 78.56 97 GLU A O 1
ATOM 793 N N . ILE A 1 98 ? 2.594 3.681 14.245 1.00 82.06 98 ILE A N 1
ATOM 794 C CA . ILE A 1 98 ? 2.017 2.427 13.759 1.00 82.06 98 ILE A CA 1
ATOM 795 C C . ILE A 1 98 ? 1.396 1.656 14.926 1.00 82.06 98 ILE A C 1
ATOM 797 O O . ILE A 1 98 ? 0.241 1.256 14.836 1.00 82.06 98 ILE A O 1
ATOM 801 N N . ILE A 1 99 ? 2.110 1.490 16.039 1.00 83.94 99 ILE A N 1
ATOM 802 C CA . ILE A 1 99 ? 1.622 0.836 17.260 1.00 83.94 99 ILE A CA 1
ATOM 803 C C . ILE A 1 99 ? 0.393 1.565 17.794 1.00 83.94 99 ILE A C 1
ATOM 805 O O . ILE A 1 99 ? -0.614 0.929 18.085 1.00 83.94 99 ILE A O 1
ATOM 809 N N . THR A 1 100 ? 0.440 2.894 17.872 1.00 83.12 100 THR A N 1
ATOM 810 C CA . THR A 1 100 ? -0.669 3.699 18.399 1.00 83.12 100 THR A CA 1
ATOM 811 C C . THR A 1 100 ? -1.938 3.523 17.563 1.00 83.12 100 THR A C 1
ATOM 813 O O . THR A 1 100 ? -3.024 3.338 18.114 1.00 83.12 100 THR A O 1
ATOM 816 N N . LYS A 1 101 ? -1.811 3.537 16.231 1.00 82.50 101 LYS A N 1
ATOM 817 C CA . LYS A 1 101 ? -2.951 3.448 15.307 1.00 82.50 101 LYS A CA 1
ATOM 818 C C . LYS A 1 101 ? -3.465 2.026 15.097 1.00 82.50 101 LYS A C 1
ATOM 820 O O . LYS A 1 101 ? -4.668 1.829 14.968 1.00 82.50 101 LYS A O 1
ATOM 825 N N . THR A 1 102 ? -2.569 1.044 15.050 1.00 82.25 102 THR A N 1
ATOM 826 C CA . THR A 1 102 ? -2.909 -0.347 14.701 1.00 82.25 102 THR A CA 1
ATOM 827 C C . THR A 1 102 ? -3.041 -1.262 15.913 1.00 82.25 102 THR A C 1
ATOM 829 O O . THR A 1 102 ? -3.602 -2.347 15.794 1.00 82.25 102 THR A O 1
ATOM 832 N N . ARG A 1 103 ? -2.506 -0.853 17.072 1.00 83.12 103 ARG A N 1
ATOM 833 C CA . ARG A 1 103 ? -2.348 -1.677 18.283 1.00 83.12 103 ARG A CA 1
ATOM 834 C C . ARG A 1 103 ? -1.551 -2.970 18.060 1.00 83.12 103 ARG A C 1
ATOM 836 O O . ARG A 1 103 ? -1.610 -3.872 18.893 1.00 83.12 103 ARG A O 1
ATOM 843 N N . LEU A 1 104 ? -0.796 -3.065 16.960 1.00 80.19 104 LEU A N 1
ATOM 844 C CA . LEU A 1 104 ? 0.065 -4.210 16.671 1.00 80.19 104 LEU A CA 1
ATOM 845 C C . LEU A 1 104 ? 1.185 -4.322 17.709 1.00 80.19 104 LEU A C 1
ATOM 847 O O . LEU A 1 104 ? 1.859 -3.339 18.025 1.00 80.19 104 LEU A O 1
ATOM 851 N N . GLN A 1 105 ? 1.413 -5.543 18.190 1.00 76.88 105 GLN A N 1
ATOM 852 C CA . GLN A 1 105 ? 2.566 -5.886 19.015 1.00 76.88 105 GLN A CA 1
ATOM 853 C C . GLN A 1 105 ? 3.672 -6.438 18.111 1.00 76.88 105 GLN A C 1
ATOM 855 O O . GLN A 1 105 ? 3.534 -7.492 17.492 1.00 76.88 105 GLN A O 1
ATOM 860 N N . TRP A 1 106 ? 4.764 -5.681 17.991 1.00 66.69 106 TRP A N 1
ATOM 861 C CA . TRP A 1 106 ? 5.855 -5.978 17.054 1.00 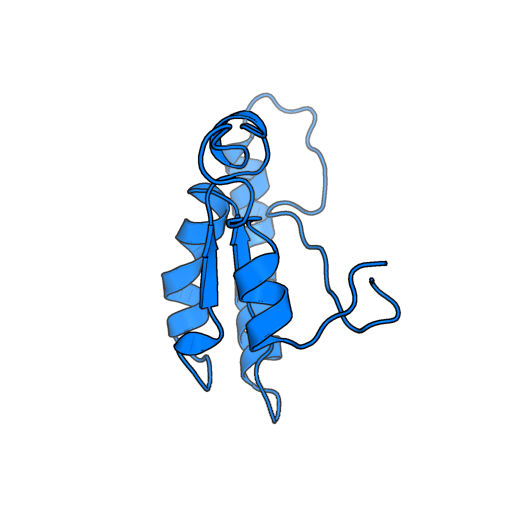66.69 106 TRP A CA 1
ATOM 862 C C . TRP A 1 106 ? 6.845 -7.039 17.563 1.00 66.69 106 TRP A C 1
ATOM 864 O O . TRP A 1 106 ? 7.729 -7.429 16.796 1.00 66.69 106 TRP A O 1
ATOM 874 N N . ILE A 1 107 ? 6.663 -7.511 18.803 1.00 60.16 107 ILE A N 1
ATOM 875 C CA . ILE A 1 107 ? 7.459 -8.527 19.512 1.00 60.16 107 ILE A CA 1
ATOM 876 C C . ILE A 1 107 ? 6.615 -9.789 19.678 1.00 60.16 107 ILE A C 1
ATOM 878 O O . ILE A 1 107 ? 5.443 -9.644 20.090 1.00 60.16 107 ILE A O 1
#